Protein AF-A0A9X7JK19-F1 (afdb_monomer_lite)

pLDDT: mean 88.12, std 14.54, range [39.81, 98.69]

Sequence (98 aa):
MNDTQHERWVWEYDPDRENVVGGLPGAVVAQVEKIADDLVSLCNMGIDVTELGEGGPRGRPGGVRRMQLSPDGWVQVLPAPRLRMLAVVQVTPPFQHL

Organism: NCBI:txid35764

Secondary structure (DSSP, 8-state):
------SS-EEEESS-HHHHHTTS-HHHHHHHHHHHHHHHHHHHTT--GGGSSB-S-TTSS-S-EEEEETTTEEEEEEEEGGGTEEEEEEEE--GGG-

Structure (mmCIF, N/CA/C/O backbone):
data_AF-A0A9X7JK19-F1
#
_entry.id   AF-A0A9X7JK19-F1
#
loop_
_atom_site.group_PDB
_atom_site.id
_atom_site.type_symbol
_atom_site.label_atom_id
_atom_site.label_alt_id
_atom_site.label_comp_id
_atom_site.label_asym_id
_atom_site.label_entity_id
_atom_site.label_seq_id
_atom_site.pdbx_PDB_ins_code
_atom_site.Cartn_x
_atom_site.Cartn_y
_atom_site.Cartn_z
_atom_site.occupancy
_atom_site.B_iso_or_equiv
_atom_site.auth_seq_id
_atom_site.auth_comp_id
_atom_site.auth_asym_id
_atom_site.auth_atom_id
_atom_site.pdbx_PDB_model_num
ATOM 1 N N . MET A 1 1 ? -7.521 -24.526 -24.008 1.00 39.94 1 MET A N 1
ATOM 2 C CA . MET A 1 1 ? -7.998 -23.132 -23.927 1.00 39.94 1 MET A CA 1
ATOM 3 C C . MET A 1 1 ? -7.322 -22.564 -22.688 1.00 39.94 1 MET A C 1
ATOM 5 O O . MET A 1 1 ? -7.844 -22.761 -21.607 1.00 39.94 1 MET A O 1
ATOM 9 N N . ASN A 1 2 ? -6.084 -22.067 -22.819 1.00 39.81 2 ASN A N 1
ATOM 10 C CA . ASN A 1 2 ? -5.217 -21.765 -21.670 1.00 39.81 2 ASN A CA 1
ATOM 11 C C . ASN A 1 2 ? -4.938 -20.264 -21.557 1.00 39.81 2 ASN A C 1
ATOM 13 O O . ASN A 1 2 ? -4.356 -19.675 -22.462 1.00 39.81 2 ASN A O 1
ATOM 17 N N . ASP A 1 3 ? -5.378 -19.728 -20.420 1.00 46.69 3 ASP A N 1
ATOM 18 C CA . ASP A 1 3 ? -4.733 -18.729 -19.567 1.00 46.69 3 ASP A CA 1
ATOM 19 C C . ASP A 1 3 ? -3.947 -17.589 -20.226 1.00 46.69 3 ASP A C 1
ATOM 21 O O . ASP A 1 3 ? -2.745 -17.668 -20.463 1.00 46.69 3 ASP A O 1
ATOM 25 N N . THR A 1 4 ? -4.626 -16.456 -20.402 1.00 49.03 4 THR A N 1
ATOM 26 C CA . THR A 1 4 ? -4.002 -15.135 -20.598 1.00 49.03 4 THR A CA 1
ATOM 27 C C . THR A 1 4 ? -4.466 -14.147 -19.521 1.00 49.03 4 THR A C 1
ATOM 29 O O . THR A 1 4 ? -4.641 -12.966 -19.790 1.00 49.03 4 THR A O 1
ATOM 32 N N . GLN A 1 5 ? -4.721 -14.612 -18.290 1.00 51.50 5 GLN A N 1
ATOM 33 C CA . GLN A 1 5 ? -5.149 -13.720 -17.197 1.00 51.50 5 GLN A CA 1
ATOM 34 C C . GLN A 1 5 ? -3.996 -13.163 -16.338 1.00 51.50 5 GLN A C 1
ATOM 36 O O . GLN A 1 5 ? -4.237 -12.307 -15.498 1.00 51.50 5 GLN A O 1
ATOM 41 N N . HIS A 1 6 ? -2.742 -13.570 -16.574 1.00 53.03 6 HIS A N 1
ATOM 42 C CA . HIS A 1 6 ? -1.583 -13.191 -15.741 1.00 53.03 6 HIS A CA 1
ATOM 43 C C . HIS A 1 6 ? -0.631 -12.164 -16.388 1.00 53.03 6 HIS A C 1
ATOM 45 O O . HIS A 1 6 ? 0.541 -12.073 -16.023 1.00 53.03 6 HIS A O 1
ATOM 51 N N . GLU A 1 7 ? -1.083 -11.384 -17.373 1.00 72.19 7 GLU A N 1
ATOM 52 C CA . GLU A 1 7 ? -0.228 -10.337 -17.959 1.00 72.19 7 GLU A CA 1
ATOM 53 C C . GLU A 1 7 ? -0.232 -9.036 -17.147 1.00 72.19 7 GLU A C 1
ATOM 55 O O . GLU A 1 7 ? 0.763 -8.307 -17.148 1.00 72.19 7 GLU A O 1
ATOM 60 N N . ARG A 1 8 ? -1.315 -8.750 -16.420 1.00 89.69 8 ARG A N 1
ATOM 61 C CA . ARG A 1 8 ? -1.491 -7.492 -15.690 1.00 89.69 8 ARG A CA 1
ATOM 62 C C . ARG A 1 8 ? -1.060 -7.632 -14.234 1.00 89.69 8 ARG A C 1
ATOM 64 O O . ARG A 1 8 ? -1.283 -8.669 -13.620 1.00 89.69 8 ARG A O 1
ATOM 71 N N . TRP A 1 9 ? -0.464 -6.577 -13.686 1.00 95.75 9 TRP A N 1
ATOM 72 C CA . TRP A 1 9 ? -0.239 -6.494 -12.249 1.00 95.75 9 TRP A CA 1
ATOM 73 C C . TRP A 1 9 ? -1.562 -6.456 -11.490 1.00 95.75 9 TRP A C 1
ATOM 75 O O . TRP A 1 9 ? -2.504 -5.790 -11.929 1.00 95.75 9 TRP A O 1
ATOM 85 N N . VAL A 1 10 ? -1.592 -7.129 -10.344 1.00 96.94 10 VAL A N 1
ATOM 86 C CA . VAL A 1 10 ? -2.710 -7.139 -9.389 1.00 96.94 10 VAL A CA 1
ATOM 87 C C . VAL A 1 10 ? -2.222 -6.748 -7.994 1.00 96.94 10 VAL A C 1
ATOM 89 O O . VAL A 1 10 ? -1.013 -6.715 -7.741 1.00 96.94 10 VAL A O 1
ATOM 92 N N . TRP A 1 11 ? -3.149 -6.448 -7.084 1.00 98.25 11 TRP A N 1
ATOM 93 C CA . TRP A 1 11 ? -2.838 -6.305 -5.666 1.00 98.25 11 TRP A CA 1
ATOM 94 C C . TRP A 1 11 ? -3.821 -7.083 -4.800 1.00 98.25 11 TRP A C 1
ATOM 96 O O . TRP A 1 11 ? -4.968 -7.299 -5.190 1.00 98.25 11 TRP A O 1
ATOM 106 N N . GLU A 1 12 ? -3.347 -7.500 -3.630 1.00 98.25 12 GLU A N 1
ATOM 107 C CA . GLU A 1 12 ? -4.105 -8.287 -2.658 1.00 98.25 12 GLU A CA 1
ATOM 108 C C . GLU A 1 12 ? -3.767 -7.832 -1.233 1.00 98.25 12 GLU A C 1
ATOM 110 O O . GLU A 1 12 ? -2.715 -7.232 -0.997 1.00 98.25 12 GLU A O 1
ATOM 115 N N . TYR A 1 13 ? -4.640 -8.129 -0.272 1.00 98.69 13 TYR A N 1
ATOM 116 C CA . TYR A 1 13 ? -4.288 -8.064 1.147 1.00 98.69 13 TYR A CA 1
ATOM 117 C C . TYR A 1 13 ? -3.582 -9.355 1.559 1.00 98.69 13 TYR A C 1
ATOM 119 O O . TYR A 1 13 ? -4.052 -10.431 1.208 1.00 98.69 13 TYR A O 1
ATOM 127 N N . ASP A 1 14 ? -2.512 -9.249 2.344 1.00 97.31 14 ASP A N 1
ATOM 128 C CA . ASP A 1 14 ? -1.786 -10.396 2.897 1.00 97.31 14 ASP A CA 1
ATOM 129 C C . ASP A 1 14 ? -1.672 -10.244 4.427 1.00 97.31 14 ASP A C 1
ATOM 131 O O . ASP A 1 14 ? -1.110 -9.247 4.886 1.00 97.31 14 ASP A O 1
ATOM 135 N N . PRO A 1 15 ? -2.206 -11.175 5.242 1.00 97.00 15 PRO A N 1
ATOM 136 C CA . PRO A 1 15 ? -2.802 -12.454 4.840 1.00 97.00 15 PRO A CA 1
ATOM 137 C C . PRO A 1 15 ? -4.228 -12.349 4.269 1.00 97.00 15 PRO A C 1
ATOM 139 O O . PRO A 1 15 ? -4.598 -13.164 3.430 1.00 97.00 15 PRO A O 1
ATOM 142 N N . ASP A 1 16 ? -5.032 -11.376 4.709 1.00 98.25 16 ASP A N 1
ATOM 143 C CA . ASP A 1 16 ? -6.368 -11.097 4.167 1.00 98.25 16 ASP A CA 1
ATOM 144 C C . ASP A 1 16 ? -6.886 -9.714 4.608 1.00 98.25 16 ASP A C 1
ATOM 146 O O . ASP A 1 16 ? -6.291 -9.028 5.443 1.00 98.25 16 ASP A O 1
ATOM 150 N N . ARG A 1 17 ? -8.026 -9.291 4.045 1.00 98.12 17 ARG A N 1
ATOM 151 C CA . ARG A 1 17 ? -8.642 -7.985 4.329 1.00 98.12 17 ARG A CA 1
ATOM 152 C C . ARG A 1 17 ? -9.012 -7.806 5.805 1.00 98.12 17 ARG A C 1
ATOM 154 O O . ARG A 1 17 ? -8.854 -6.707 6.329 1.00 98.12 17 ARG A O 1
ATOM 161 N N . GLU A 1 18 ? -9.531 -8.842 6.457 1.00 97.88 18 GLU A N 1
ATOM 162 C CA . GLU A 1 18 ? -9.982 -8.745 7.850 1.00 97.88 18 GLU A CA 1
ATOM 163 C C . GLU A 1 18 ? -8.791 -8.530 8.787 1.00 97.88 18 GLU A C 1
ATOM 165 O O . GLU A 1 18 ? -8.838 -7.678 9.666 1.00 97.88 18 GLU A O 1
ATOM 170 N N . ASN A 1 19 ? -7.678 -9.218 8.546 1.00 97.44 19 ASN A N 1
ATOM 171 C CA . ASN A 1 19 ? -6.463 -9.072 9.341 1.00 97.44 19 ASN A CA 1
ATOM 172 C C . ASN A 1 19 ? -5.711 -7.760 9.068 1.00 97.44 19 ASN A C 1
ATOM 174 O O . ASN A 1 19 ? -5.079 -7.222 9.976 1.00 97.44 19 ASN A O 1
ATOM 178 N N . VAL A 1 20 ? -5.754 -7.236 7.837 1.00 98.06 20 VAL A N 1
ATOM 179 C CA . VAL A 1 20 ? -4.974 -6.042 7.461 1.00 98.06 20 VAL A CA 1
ATOM 180 C C . VAL A 1 20 ? -5.725 -4.735 7.722 1.00 98.06 20 VAL A C 1
ATOM 182 O O . VAL A 1 20 ? -5.110 -3.747 8.127 1.00 98.06 20 VAL A O 1
ATOM 185 N N . VAL A 1 21 ? -7.040 -4.703 7.479 1.00 97.62 21 VAL A N 1
ATOM 186 C CA . VAL A 1 21 ? -7.858 -3.482 7.600 1.00 97.62 21 VAL A CA 1
ATOM 187 C C . VAL A 1 21 ? -9.136 -3.658 8.425 1.00 97.62 21 VAL A C 1
ATOM 189 O O . VAL A 1 21 ? -9.930 -2.718 8.518 1.00 97.62 21 VAL A O 1
ATOM 192 N N . GLY A 1 22 ? -9.359 -4.828 9.030 1.00 96.81 22 GLY A N 1
ATOM 193 C CA . GLY A 1 22 ? -10.495 -5.061 9.922 1.00 96.81 22 GLY A CA 1
ATOM 194 C C . GLY A 1 22 ? -10.528 -4.050 11.068 1.00 96.81 22 GLY A C 1
ATOM 195 O O . GLY A 1 22 ? -9.508 -3.712 11.665 1.00 96.81 22 GLY A O 1
ATOM 196 N N . GLY A 1 23 ? -11.715 -3.506 11.338 1.00 94.19 23 GLY A N 1
AT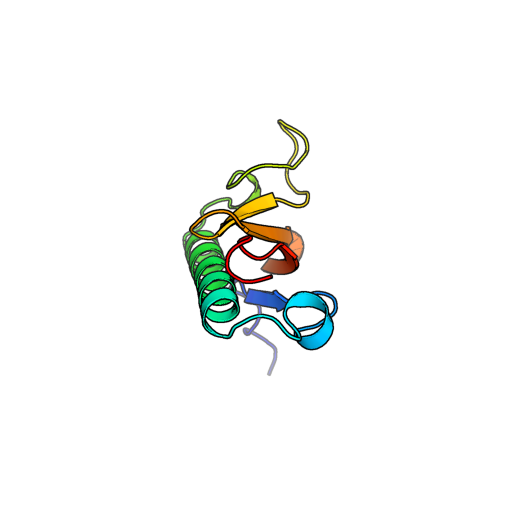OM 197 C CA . GLY A 1 23 ? -11.924 -2.489 12.373 1.00 94.19 23 GLY A CA 1
ATOM 198 C C . GLY A 1 23 ? -11.448 -1.072 12.026 1.00 94.19 23 GLY A C 1
ATOM 199 O O . GLY A 1 23 ? -11.744 -0.150 12.783 1.00 94.19 23 GLY A O 1
ATOM 200 N N . LEU A 1 2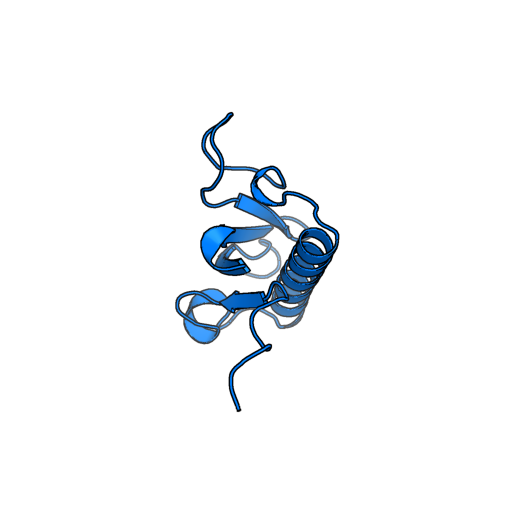4 ? -10.769 -0.854 10.892 1.00 95.12 24 LEU A N 1
ATOM 201 C CA . LEU A 1 24 ? -10.362 0.491 10.476 1.00 95.12 24 LEU A CA 1
ATOM 202 C C . LEU A 1 24 ? -11.540 1.291 9.891 1.00 95.12 24 LEU A C 1
ATOM 204 O O . LEU A 1 24 ? -12.426 0.717 9.247 1.00 95.12 24 LEU A O 1
ATOM 208 N N . PRO A 1 25 ? -11.549 2.633 10.027 1.00 94.38 25 PRO A N 1
ATOM 209 C CA . PRO A 1 25 ? -12.562 3.459 9.381 1.00 94.38 25 PRO A CA 1
ATOM 210 C C . PRO A 1 25 ? -12.537 3.304 7.860 1.00 94.38 25 PRO A C 1
ATOM 212 O O . PRO A 1 25 ? -11.472 3.331 7.243 1.00 94.38 25 PRO A O 1
ATOM 215 N N . GLY A 1 26 ? -13.714 3.248 7.230 1.00 95.25 26 GLY A N 1
ATOM 216 C CA . GLY A 1 26 ? -13.828 3.059 5.778 1.00 95.25 26 GLY A CA 1
ATOM 217 C C . GLY A 1 26 ? -13.065 4.098 4.945 1.00 95.25 26 GLY A C 1
ATOM 218 O O . GLY A 1 26 ? -12.546 3.765 3.887 1.00 95.25 26 GLY A O 1
ATOM 219 N N . ALA A 1 27 ? -12.914 5.330 5.442 1.00 94.44 27 ALA A N 1
ATOM 220 C CA . ALA A 1 27 ? -12.104 6.362 4.790 1.00 94.44 27 ALA A CA 1
ATOM 221 C C . ALA A 1 27 ? -10.597 6.039 4.777 1.00 94.44 27 ALA A C 1
ATOM 223 O O . ALA A 1 27 ? -9.907 6.386 3.820 1.00 94.44 27 ALA A O 1
ATOM 224 N N . VAL A 1 28 ? -10.081 5.366 5.811 1.00 96.12 28 VAL A N 1
ATOM 225 C CA . VAL A 1 28 ? -8.692 4.877 5.842 1.00 96.12 28 VAL A CA 1
ATOM 226 C C . VAL A 1 28 ? -8.542 3.715 4.864 1.00 96.12 28 VAL A C 1
ATOM 228 O O . VAL A 1 28 ? -7.605 3.709 4.069 1.00 96.12 28 VAL A O 1
ATOM 231 N N . VAL A 1 29 ? -9.498 2.780 4.861 1.00 97.69 29 VAL A N 1
ATOM 232 C CA . VAL A 1 29 ? -9.498 1.640 3.929 1.00 97.69 29 VAL A CA 1
ATOM 233 C C . VAL A 1 29 ? -9.516 2.114 2.474 1.00 97.69 29 VAL A C 1
ATOM 235 O O . VAL A 1 29 ? -8.683 1.681 1.686 1.00 97.69 29 VAL A O 1
ATOM 238 N N . ALA A 1 30 ? -10.368 3.083 2.135 1.00 97.81 30 ALA A N 1
ATOM 239 C CA . ALA A 1 30 ? -10.438 3.646 0.788 1.00 97.81 30 ALA A CA 1
ATOM 240 C C . ALA A 1 30 ? -9.125 4.321 0.348 1.00 97.81 30 ALA A C 1
ATOM 242 O O . ALA A 1 30 ? -8.747 4.233 -0.818 1.00 97.81 30 ALA A O 1
ATOM 243 N N . GLN A 1 31 ? -8.403 4.984 1.262 1.00 97.75 31 GLN A N 1
ATOM 244 C CA . GLN A 1 31 ? -7.080 5.539 0.949 1.00 97.75 31 GLN A CA 1
ATOM 245 C C . GLN A 1 31 ? -6.052 4.436 0.667 1.00 97.75 31 GLN A C 1
ATOM 247 O O . GLN A 1 31 ? -5.266 4.562 -0.269 1.00 97.75 31 GLN A O 1
ATOM 252 N N . VAL A 1 32 ? -6.069 3.357 1.454 1.00 98.25 32 VAL A N 1
ATOM 253 C CA . VAL A 1 32 ? -5.193 2.190 1.267 1.00 98.25 32 VAL A CA 1
ATOM 254 C C . VAL A 1 32 ? -5.438 1.534 -0.091 1.00 98.25 32 VAL A C 1
ATOM 256 O O . VAL A 1 32 ? -4.491 1.343 -0.851 1.00 98.25 32 VAL A O 1
ATOM 259 N N . GLU A 1 33 ? -6.701 1.246 -0.411 1.00 98.50 33 GLU A N 1
ATOM 260 C CA . GLU A 1 33 ? -7.112 0.641 -1.684 1.00 98.50 33 GLU A CA 1
ATOM 261 C C . GLU A 1 33 ? -6.717 1.537 -2.865 1.00 98.50 33 GLU A C 1
ATOM 263 O O . GLU A 1 33 ? -6.095 1.068 -3.816 1.00 98.50 33 GLU A O 1
ATOM 268 N N . LYS A 1 34 ? -6.946 2.854 -2.754 1.00 98.44 34 LYS A N 1
ATOM 269 C CA . LYS A 1 34 ? -6.530 3.817 -3.780 1.00 98.44 34 LYS A CA 1
ATOM 270 C C . LYS A 1 34 ? -5.017 3.800 -4.019 1.00 98.44 34 LYS A C 1
ATOM 272 O O . LYS A 1 34 ? -4.583 3.830 -5.167 1.00 98.44 34 LYS A O 1
ATOM 277 N N . ILE A 1 35 ? -4.206 3.775 -2.959 1.00 98.12 35 ILE A N 1
ATOM 278 C CA . ILE A 1 35 ? -2.743 3.707 -3.097 1.00 98.12 35 ILE A CA 1
ATOM 279 C C . ILE A 1 35 ? -2.334 2.410 -3.802 1.00 98.12 35 ILE A C 1
ATOM 281 O O . ILE A 1 35 ? -1.468 2.442 -4.674 1.00 98.12 35 ILE A O 1
ATOM 285 N N . ALA A 1 36 ? -2.948 1.278 -3.455 1.00 98.44 36 ALA A N 1
ATOM 286 C CA . ALA A 1 36 ? -2.646 -0.002 -4.086 1.00 98.44 36 ALA A CA 1
ATOM 287 C C . ALA A 1 36 ? -3.016 -0.010 -5.583 1.00 98.44 36 ALA A C 1
ATOM 289 O O . ALA A 1 36 ? -2.195 -0.414 -6.412 1.00 98.44 36 ALA A O 1
ATOM 290 N N . ASP A 1 37 ? -4.186 0.527 -5.941 1.00 98.56 37 ASP A N 1
ATOM 291 C CA . ASP A 1 37 ? -4.626 0.700 -7.331 1.00 98.56 37 ASP A CA 1
ATOM 292 C C . ASP A 1 37 ? -3.687 1.612 -8.136 1.00 98.56 37 ASP A C 1
ATOM 294 O O . ASP A 1 37 ? -3.322 1.296 -9.277 1.00 98.56 37 ASP A O 1
ATOM 298 N N . ASP A 1 38 ? -3.256 2.732 -7.546 1.00 98.06 38 ASP A N 1
ATOM 299 C CA . ASP A 1 38 ? -2.318 3.665 -8.174 1.00 98.06 38 ASP A CA 1
ATOM 300 C C . ASP A 1 38 ? -0.958 2.982 -8.427 1.00 98.06 38 ASP A C 1
ATOM 302 O O . ASP A 1 38 ? -0.401 3.086 -9.523 1.00 98.06 38 ASP A O 1
ATOM 306 N N . LEU A 1 39 ? -0.437 2.218 -7.459 1.00 97.19 39 LEU A N 1
ATOM 307 C CA . LEU A 1 39 ? 0.826 1.482 -7.607 1.00 97.19 39 LEU A CA 1
ATOM 308 C C . LEU A 1 39 ? 0.737 0.383 -8.670 1.00 97.19 39 LEU A C 1
ATOM 310 O O . LEU A 1 39 ? 1.629 0.268 -9.509 1.00 97.19 39 LEU A O 1
ATOM 314 N N . VAL A 1 40 ? -0.348 -0.395 -8.691 1.00 97.44 40 VAL A N 1
ATOM 315 C CA . VAL A 1 40 ? -0.591 -1.390 -9.746 1.00 97.44 40 VAL A CA 1
ATOM 316 C C . VAL A 1 40 ? -0.690 -0.724 -11.117 1.00 97.44 40 VAL A C 1
ATOM 318 O O . VAL A 1 40 ? -0.177 -1.252 -12.108 1.00 97.44 40 VAL A O 1
ATOM 321 N N . SER A 1 41 ? -1.317 0.449 -11.200 1.00 97.56 41 SER A N 1
ATOM 322 C CA . SER A 1 41 ? -1.393 1.221 -12.442 1.00 97.56 41 SER A CA 1
ATOM 323 C C . SER A 1 41 ? -0.006 1.644 -12.928 1.00 97.56 41 SER A C 1
ATOM 325 O O . SER A 1 41 ? 0.300 1.453 -14.105 1.00 97.56 41 SER A O 1
ATOM 327 N N . LEU A 1 42 ? 0.866 2.114 -12.031 1.00 96.25 42 LEU A N 1
ATOM 328 C CA . LEU A 1 42 ? 2.263 2.433 -12.346 1.00 96.25 42 LEU A CA 1
ATOM 329 C C . LEU A 1 42 ? 3.050 1.200 -12.813 1.00 96.25 42 LEU A C 1
ATOM 331 O O . LEU A 1 42 ? 3.726 1.263 -13.842 1.00 96.25 42 LEU A O 1
ATOM 335 N N . CYS A 1 43 ? 2.914 0.061 -12.130 1.00 94.75 43 CYS A N 1
ATOM 336 C CA . CYS A 1 43 ? 3.538 -1.193 -12.558 1.00 94.75 43 CYS A CA 1
ATOM 337 C C . CYS A 1 43 ? 3.121 -1.594 -13.978 1.00 94.75 43 CYS A C 1
ATOM 339 O O . CYS A 1 43 ? 3.950 -2.012 -14.786 1.00 94.75 43 CYS A O 1
ATOM 341 N N . ASN A 1 44 ? 1.833 -1.448 -14.299 1.00 94.88 44 ASN A N 1
ATOM 342 C CA . ASN A 1 44 ? 1.299 -1.746 -15.628 1.00 94.88 44 ASN A CA 1
ATOM 343 C C . ASN A 1 44 ? 1.819 -0.789 -16.714 1.00 94.88 44 ASN A C 1
ATOM 345 O O . ASN A 1 44 ? 1.838 -1.157 -17.885 1.00 94.88 44 ASN A O 1
ATOM 349 N N . MET A 1 45 ? 2.280 0.407 -16.338 1.00 94.88 45 MET A N 1
ATOM 350 C CA . MET A 1 45 ? 2.980 1.346 -17.224 1.00 94.88 45 MET A CA 1
ATOM 351 C C . MET A 1 45 ? 4.489 1.061 -17.335 1.00 94.88 45 MET A C 1
ATOM 353 O O . MET A 1 45 ? 5.197 1.785 -18.031 1.00 94.88 45 MET A O 1
ATOM 357 N N . GLY A 1 46 ? 4.994 0.020 -16.666 1.00 91.81 46 GLY A N 1
ATOM 358 C CA . GLY A 1 46 ? 6.411 -0.352 -16.670 1.00 91.81 46 GLY A CA 1
ATOM 359 C C . GLY A 1 46 ? 7.268 0.404 -15.654 1.00 91.81 46 GLY A C 1
ATOM 360 O O . GLY A 1 46 ? 8.493 0.334 -15.729 1.00 91.81 46 GLY A O 1
ATOM 361 N N . ILE A 1 47 ? 6.654 1.120 -14.708 1.00 92.31 47 ILE A N 1
ATOM 362 C CA . ILE A 1 47 ? 7.376 1.799 -13.629 1.00 92.31 47 ILE A CA 1
ATOM 363 C C . ILE A 1 47 ? 7.762 0.787 -12.551 1.00 92.31 47 ILE A C 1
ATOM 365 O O . ILE A 1 47 ? 6.925 0.023 -12.068 1.00 92.31 47 ILE A O 1
ATOM 369 N N . ASP A 1 48 ? 9.031 0.809 -12.146 1.00 89.50 48 ASP A N 1
ATOM 370 C CA . ASP A 1 48 ? 9.519 -0.014 -11.044 1.00 89.50 48 ASP A CA 1
ATOM 371 C C . ASP A 1 48 ? 9.106 0.585 -9.692 1.00 89.50 48 ASP A C 1
ATOM 373 O O . ASP A 1 48 ? 9.746 1.488 -9.151 1.00 89.50 48 ASP A O 1
ATOM 377 N N . VAL A 1 49 ? 8.011 0.068 -9.130 1.00 90.31 49 VAL A N 1
ATOM 378 C CA . VAL A 1 49 ? 7.507 0.504 -7.821 1.00 90.31 49 VAL A CA 1
ATOM 379 C C . VAL A 1 49 ? 8.329 -0.030 -6.647 1.00 90.31 49 VAL A C 1
ATOM 381 O O . VAL A 1 49 ? 8.093 0.386 -5.513 1.00 90.31 49 VAL A O 1
ATOM 384 N N . THR A 1 50 ? 9.299 -0.928 -6.880 1.00 88.88 50 THR A N 1
ATOM 385 C CA . THR A 1 50 ? 10.172 -1.426 -5.805 1.00 88.88 50 THR A CA 1
ATOM 386 C C . THR A 1 50 ? 11.054 -0.332 -5.227 1.00 88.88 50 THR A C 1
ATOM 388 O O . THR A 1 50 ? 11.548 -0.519 -4.122 1.00 88.88 50 THR A O 1
ATOM 391 N N . GLU A 1 51 ? 11.190 0.800 -5.924 1.00 84.81 51 GLU A N 1
ATOM 392 C CA . GLU A 1 51 ? 11.940 1.990 -5.518 1.00 84.81 51 GLU A CA 1
ATOM 393 C C . GLU A 1 51 ? 11.054 3.104 -4.924 1.00 84.81 51 GLU A C 1
ATOM 395 O O . GLU A 1 51 ? 11.578 4.106 -4.434 1.00 84.81 51 GLU A O 1
ATOM 400 N N . LEU A 1 52 ? 9.724 2.941 -4.903 1.00 88.75 52 LEU A N 1
ATOM 401 C CA . LEU A 1 52 ? 8.787 3.949 -4.391 1.00 88.75 52 LEU A CA 1
ATOM 402 C C . LEU A 1 52 ? 8.493 3.783 -2.893 1.00 88.75 52 LEU A C 1
ATOM 404 O O . LEU A 1 52 ? 8.462 2.675 -2.358 1.00 88.75 52 LEU A O 1
ATOM 408 N N . GLY A 1 53 ? 8.241 4.899 -2.208 1.00 88.12 53 GLY A N 1
ATOM 409 C CA . GLY A 1 53 ? 7.985 4.926 -0.765 1.00 88.12 53 GLY A CA 1
ATOM 410 C C . GLY A 1 53 ? 9.247 4.769 0.083 1.00 88.12 53 GLY A C 1
ATOM 411 O O . GLY A 1 53 ? 10.367 4.772 -0.427 1.00 88.12 53 GLY A O 1
ATOM 412 N N . GLU A 1 54 ? 9.069 4.629 1.391 1.00 87.56 54 GLU A N 1
ATOM 413 C CA . GLU A 1 54 ? 10.160 4.456 2.355 1.00 87.56 54 GLU A CA 1
ATOM 414 C C . GLU A 1 54 ? 10.354 2.988 2.744 1.00 87.56 54 GLU A C 1
ATOM 416 O O . GLU A 1 54 ? 9.471 2.161 2.559 1.00 87.56 54 GLU A O 1
ATOM 421 N N . GLY A 1 55 ? 11.490 2.644 3.347 1.00 73.56 55 GLY A N 1
ATOM 422 C CA . GLY A 1 55 ? 11.774 1.256 3.722 1.00 73.56 55 GLY A CA 1
ATOM 423 C C . GLY A 1 55 ? 12.233 0.392 2.541 1.00 73.56 55 GLY A C 1
ATOM 424 O O . GLY A 1 55 ? 12.182 0.801 1.386 1.00 73.56 55 GLY A O 1
ATOM 425 N N . GLY A 1 56 ? 12.773 -0.785 2.858 1.00 67.56 56 GLY A N 1
ATOM 426 C CA . GLY A 1 56 ? 13.531 -1.627 1.927 1.00 67.56 56 GLY A CA 1
ATOM 427 C C . GLY A 1 56 ? 15.054 -1.418 2.047 1.00 67.56 56 GLY A C 1
ATOM 428 O O . GLY A 1 56 ? 15.510 -0.337 2.437 1.00 67.56 56 GLY A O 1
ATOM 429 N N . PRO A 1 57 ? 15.886 -2.441 1.774 1.00 63.94 57 PRO A N 1
ATOM 430 C CA . PRO A 1 57 ? 17.336 -2.282 1.784 1.00 63.94 57 PRO A CA 1
ATOM 431 C C . PRO A 1 57 ? 17.760 -1.334 0.657 1.00 63.94 57 PRO A C 1
ATOM 433 O O . PRO A 1 57 ? 17.515 -1.610 -0.516 1.00 63.94 57 PRO A O 1
ATOM 436 N N . ARG A 1 58 ? 18.430 -0.225 0.994 1.00 61.06 58 ARG A N 1
ATOM 437 C CA . ARG A 1 58 ? 18.929 0.723 -0.016 1.00 61.06 58 ARG A CA 1
ATOM 438 C C . ARG A 1 58 ? 19.821 -0.002 -1.031 1.00 61.06 58 ARG A C 1
ATOM 440 O O . ARG A 1 58 ? 20.774 -0.675 -0.641 1.00 61.06 58 ARG A O 1
ATOM 447 N N . GLY A 1 59 ? 19.518 0.161 -2.320 1.00 62.94 59 GLY A N 1
ATOM 448 C CA . GLY A 1 59 ? 20.296 -0.415 -3.419 1.00 62.94 59 GLY A CA 1
ATOM 449 C C . GLY A 1 59 ? 20.077 -1.913 -3.663 1.00 62.94 59 GLY A C 1
ATOM 450 O O . GLY A 1 59 ? 20.906 -2.529 -4.335 1.00 62.94 59 GLY A O 1
ATOM 451 N N . ARG A 1 60 ? 19.008 -2.524 -3.126 1.00 65.56 60 ARG A N 1
ATOM 452 C CA . ARG A 1 60 ? 18.591 -3.887 -3.495 1.00 65.56 60 ARG A CA 1
ATOM 453 C C . ARG A 1 60 ? 17.114 -3.915 -3.902 1.00 65.56 60 ARG A C 1
ATOM 455 O O . ARG A 1 60 ? 16.292 -3.452 -3.118 1.00 65.56 60 ARG A O 1
ATOM 462 N N . PRO A 1 61 ? 16.769 -4.532 -5.047 1.00 63.38 61 PRO A N 1
ATOM 463 C CA . PRO A 1 61 ? 15.378 -4.712 -5.442 1.00 63.38 61 PRO A CA 1
ATOM 464 C C . PRO A 1 61 ? 14.588 -5.521 -4.407 1.00 63.38 61 PRO A C 1
ATOM 466 O O . PRO A 1 61 ? 15.038 -6.581 -3.956 1.00 63.38 61 PRO A O 1
ATOM 469 N N . GLY A 1 62 ? 13.381 -5.047 -4.099 1.00 69.81 62 GLY A N 1
ATOM 470 C CA . GLY A 1 62 ? 12.404 -5.732 -3.254 1.00 69.81 62 GLY A CA 1
ATOM 471 C C . GLY A 1 62 ? 12.398 -5.308 -1.783 1.00 69.81 62 GLY A C 1
ATOM 472 O O . GLY A 1 62 ? 13.068 -4.371 -1.358 1.00 69.81 62 GLY A O 1
ATOM 473 N N . GLY A 1 63 ? 11.603 -6.031 -0.994 1.00 85.94 63 GLY A N 1
ATOM 474 C CA . GLY A 1 63 ? 11.333 -5.706 0.404 1.00 85.94 63 GLY A CA 1
ATOM 475 C C . GLY A 1 63 ? 10.080 -4.851 0.586 1.00 85.94 63 GLY A C 1
ATOM 476 O O . GLY A 1 63 ? 9.514 -4.317 -0.366 1.00 85.94 63 GLY A O 1
ATOM 477 N N . VAL A 1 64 ? 9.630 -4.767 1.837 1.00 91.94 64 VAL A N 1
ATOM 478 C CA . VAL A 1 64 ? 8.430 -4.013 2.206 1.00 91.94 64 VAL A CA 1
ATOM 479 C C . VAL A 1 64 ? 8.708 -2.515 2.102 1.00 91.94 64 VAL A C 1
ATOM 481 O O . VAL A 1 64 ? 9.691 -2.016 2.656 1.00 91.94 64 VAL A O 1
ATOM 484 N N . ARG A 1 65 ? 7.809 -1.812 1.419 1.00 92.75 65 ARG A N 1
ATOM 485 C CA . ARG A 1 65 ? 7.789 -0.363 1.244 1.00 92.75 65 ARG A CA 1
ATOM 486 C C . ARG A 1 65 ? 6.671 0.239 2.085 1.00 92.75 65 ARG A C 1
ATOM 488 O O . ARG A 1 65 ? 5.620 -0.367 2.260 1.00 92.75 65 ARG A O 1
ATOM 495 N N . ARG A 1 66 ? 6.888 1.438 2.602 1.00 93.94 66 ARG A N 1
ATOM 496 C CA . ARG A 1 66 ? 5.941 2.228 3.379 1.00 93.94 66 ARG A CA 1
ATOM 497 C C . ARG A 1 66 ? 5.476 3.402 2.528 1.00 93.94 66 ARG A C 1
ATOM 499 O O . ARG A 1 66 ? 6.298 4.202 2.082 1.00 93.94 66 ARG A O 1
ATOM 506 N N . MET A 1 67 ? 4.168 3.506 2.337 1.00 95.38 67 MET A N 1
ATOM 507 C CA . MET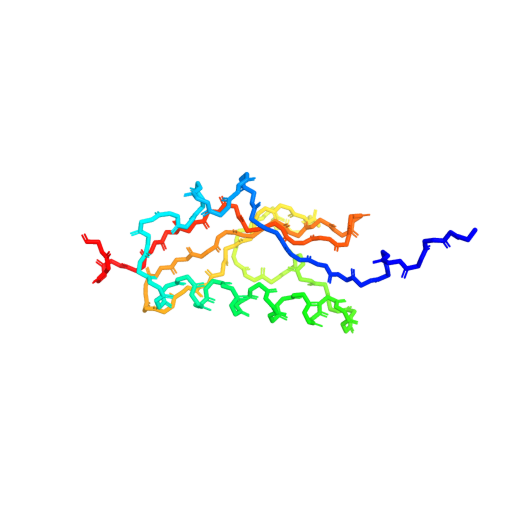 A 1 67 ? 3.515 4.631 1.673 1.00 95.38 67 MET A CA 1
ATOM 508 C C . MET A 1 67 ? 2.758 5.459 2.708 1.00 95.38 67 MET A C 1
ATOM 510 O O . MET A 1 67 ? 2.180 4.914 3.650 1.00 95.38 67 MET A O 1
ATOM 514 N N . GLN A 1 68 ? 2.766 6.776 2.529 1.00 94.81 68 GLN A N 1
ATOM 515 C CA . GLN A 1 68 ? 2.101 7.702 3.439 1.00 94.81 68 GLN A CA 1
ATOM 516 C C . GLN A 1 68 ? 0.575 7.604 3.303 1.00 94.81 68 GLN A C 1
ATOM 518 O O . GLN A 1 68 ? 0.049 7.638 2.192 1.00 94.81 68 GLN A O 1
ATOM 523 N N . LEU A 1 69 ? -0.128 7.560 4.437 1.00 95.06 69 LEU A N 1
ATOM 524 C CA . LEU A 1 69 ? -1.561 7.845 4.530 1.00 95.06 69 LEU A CA 1
ATOM 525 C C . LEU A 1 69 ? -1.747 9.230 5.153 1.00 95.06 69 LEU A C 1
ATOM 527 O O . LEU A 1 69 ? -1.035 9.605 6.087 1.00 95.06 69 LEU A O 1
ATOM 531 N N . SER A 1 70 ? -2.709 9.997 4.650 1.00 88.62 70 SER A N 1
ATOM 532 C CA . SER A 1 70 ? -3.024 11.311 5.209 1.00 88.62 70 SER A CA 1
ATOM 533 C C . SER A 1 70 ? -3.984 11.168 6.401 1.00 88.62 70 SER A C 1
ATOM 535 O O . SER A 1 7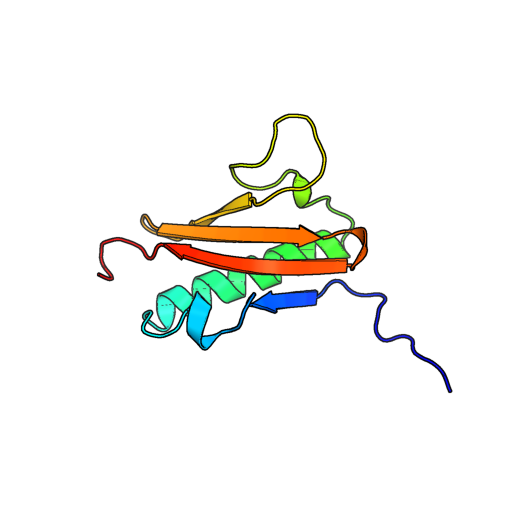0 ? -4.922 10.369 6.310 1.00 88.62 70 SER A O 1
ATOM 537 N N . PRO A 1 71 ? -3.823 11.945 7.490 1.00 91.56 71 PRO A N 1
ATOM 538 C CA . PRO A 1 71 ? -2.770 12.944 7.724 1.00 91.56 71 PRO A CA 1
ATOM 539 C C . PRO A 1 71 ? -1.430 12.388 8.240 1.00 91.56 71 PRO A C 1
ATOM 541 O O . PRO A 1 71 ? -0.393 12.963 7.923 1.00 91.56 71 PRO A O 1
ATOM 544 N N . ASP A 1 72 ? -1.423 11.307 9.022 1.00 88.50 72 ASP A N 1
ATOM 545 C CA . ASP A 1 72 ? -0.227 10.852 9.753 1.00 88.50 72 ASP A CA 1
ATOM 546 C C . ASP A 1 72 ? -0.143 9.322 9.949 1.00 88.50 72 ASP A C 1
ATOM 548 O O . ASP A 1 72 ? 0.478 8.840 10.893 1.00 88.50 72 ASP A O 1
ATOM 552 N N . GLY A 1 73 ? -0.731 8.548 9.031 1.00 94.00 73 GLY A N 1
ATOM 553 C CA . GLY A 1 73 ? -0.647 7.082 9.017 1.00 94.00 73 GLY A CA 1
ATOM 554 C C . GLY A 1 73 ? 0.283 6.543 7.929 1.00 94.00 73 GLY A C 1
ATOM 555 O O . GLY A 1 73 ? 0.836 7.291 7.122 1.00 94.00 73 GLY A O 1
ATOM 556 N N . TRP A 1 74 ? 0.414 5.223 7.840 1.00 95.69 74 TRP A N 1
ATOM 557 C CA . TRP A 1 74 ? 1.100 4.584 6.719 1.00 95.69 74 TRP A CA 1
ATOM 558 C C . TRP A 1 74 ? 0.522 3.221 6.361 1.00 95.69 74 TRP A C 1
ATOM 560 O O . TRP A 1 74 ? -0.016 2.502 7.201 1.00 95.69 74 TRP A O 1
ATOM 570 N N . VAL A 1 75 ? 0.703 2.842 5.099 1.00 97.19 75 VAL A N 1
ATOM 571 C CA . VAL A 1 75 ? 0.458 1.487 4.601 1.00 97.19 75 VAL A CA 1
ATOM 572 C C . VAL A 1 75 ? 1.776 0.842 4.199 1.00 97.19 75 VAL A C 1
ATOM 574 O O . VAL A 1 75 ? 2.635 1.474 3.584 1.00 97.19 75 VAL A O 1
ATOM 577 N N . GLN A 1 76 ? 1.951 -0.421 4.567 1.00 96.56 76 GLN A N 1
ATOM 578 C CA . GLN A 1 76 ? 3.070 -1.243 4.141 1.00 96.56 76 GLN A CA 1
ATOM 579 C C . GLN A 1 76 ? 2.650 -2.115 2.960 1.00 96.56 76 GLN A C 1
ATOM 581 O O . GLN A 1 76 ? 1.645 -2.821 3.028 1.00 96.56 76 GLN A O 1
ATOM 586 N N . VAL A 1 77 ? 3.442 -2.074 1.892 1.00 96.44 77 VAL A N 1
ATOM 587 C CA . VAL A 1 77 ? 3.230 -2.840 0.665 1.00 96.44 77 VAL A CA 1
ATOM 588 C C . VAL A 1 77 ? 4.475 -3.644 0.308 1.00 96.44 77 VAL A C 1
ATOM 590 O O . VAL A 1 77 ? 5.596 -3.177 0.491 1.00 96.44 77 VAL A O 1
ATOM 593 N N . LEU A 1 78 ? 4.301 -4.847 -0.223 1.00 94.75 78 LEU A N 1
ATOM 594 C CA . LEU A 1 78 ? 5.372 -5.697 -0.729 1.00 94.75 78 LEU A CA 1
ATOM 595 C C .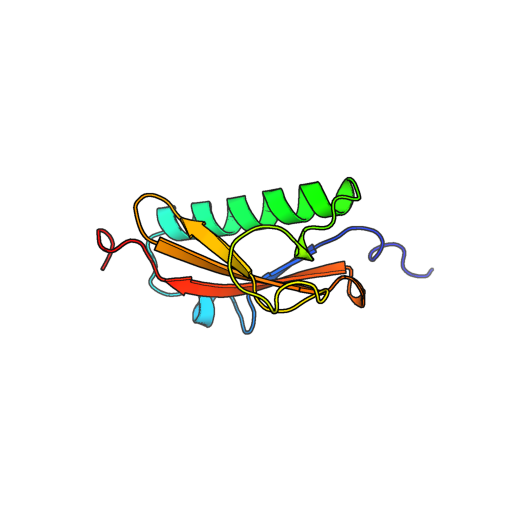 LEU A 1 78 ? 5.181 -5.897 -2.236 1.00 94.75 78 LEU A C 1
ATOM 597 O O . LEU A 1 78 ? 4.357 -6.714 -2.651 1.00 94.75 78 LEU A O 1
ATOM 601 N N . PRO A 1 79 ? 5.946 -5.185 -3.077 1.00 93.50 79 PRO A N 1
ATOM 602 C CA . PRO A 1 79 ? 5.983 -5.483 -4.497 1.00 93.50 79 PRO A CA 1
ATOM 603 C C . PRO A 1 79 ? 6.698 -6.819 -4.732 1.00 93.50 79 PRO A C 1
ATOM 605 O O . PRO A 1 79 ? 7.838 -7.016 -4.301 1.00 93.50 79 PRO A O 1
ATOM 608 N N . ALA A 1 80 ? 6.058 -7.721 -5.471 1.00 92.12 80 ALA A N 1
ATOM 609 C CA . ALA A 1 80 ? 6.598 -9.011 -5.882 1.00 92.12 80 ALA A CA 1
ATOM 610 C C . ALA A 1 80 ? 6.655 -9.095 -7.422 1.00 92.12 80 ALA A C 1
ATOM 612 O O . ALA A 1 80 ? 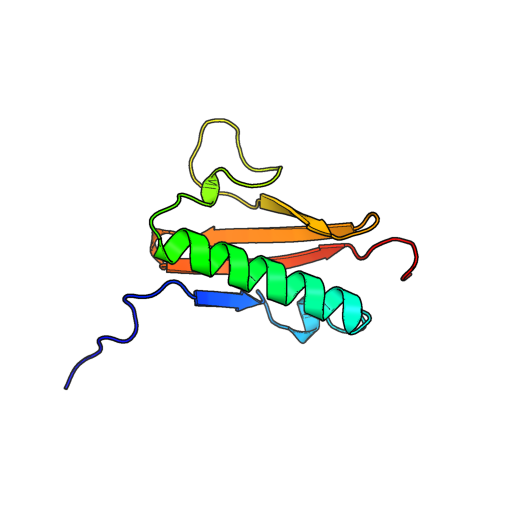5.804 -9.738 -8.040 1.00 92.12 80 ALA A O 1
ATOM 613 N N . PRO A 1 81 ? 7.674 -8.496 -8.081 1.00 89.94 81 PRO A N 1
ATOM 614 C CA . PRO A 1 81 ? 7.728 -8.399 -9.545 1.00 89.94 81 PRO A CA 1
ATOM 615 C C . PRO A 1 81 ? 7.654 -9.732 -10.285 1.00 89.94 81 PRO A C 1
ATOM 617 O O . PRO A 1 81 ? 7.052 -9.818 -11.351 1.00 89.94 81 PRO A O 1
ATOM 620 N N . ARG A 1 82 ? 8.222 -10.796 -9.702 1.00 88.69 82 ARG A N 1
ATOM 621 C CA . ARG A 1 82 ? 8.167 -12.148 -10.281 1.00 88.69 82 ARG A CA 1
ATOM 622 C C . ARG A 1 82 ? 6.750 -12.720 -10.333 1.00 88.69 82 ARG A C 1
ATOM 624 O O . ARG A 1 82 ? 6.483 -13.547 -11.193 1.00 88.69 82 ARG A O 1
ATOM 631 N N . LEU A 1 83 ? 5.878 -12.282 -9.427 1.00 92.44 83 LEU A N 1
ATOM 632 C CA . LEU A 1 83 ? 4.475 -12.685 -9.353 1.00 92.44 83 LEU A CA 1
ATOM 633 C C . LEU A 1 83 ? 3.543 -11.668 -10.025 1.00 92.44 83 LEU A C 1
ATOM 635 O O . LEU A 1 83 ? 2.353 -11.928 -10.121 1.00 92.44 83 LEU A O 1
ATOM 639 N N . ARG A 1 84 ? 4.070 -10.514 -10.472 1.00 93.62 84 ARG A N 1
ATOM 640 C CA . ARG A 1 84 ? 3.276 -9.357 -10.926 1.00 93.62 84 ARG A CA 1
ATOM 641 C C . ARG A 1 84 ? 2.183 -8.987 -9.915 1.00 93.62 84 ARG A C 1
ATOM 643 O O . ARG A 1 84 ? 1.043 -8.718 -10.275 1.00 93.62 84 ARG A O 1
ATOM 650 N N . MET A 1 85 ? 2.549 -8.979 -8.639 1.00 95.25 85 MET A N 1
ATOM 651 C CA . MET A 1 85 ? 1.625 -8.760 -7.531 1.00 95.25 85 MET A CA 1
ATOM 652 C C . MET A 1 85 ? 2.184 -7.720 -6.567 1.00 95.25 85 MET A C 1
ATOM 654 O O . MET A 1 85 ? 3.394 -7.667 -6.330 1.00 95.25 85 MET A O 1
ATOM 658 N N . LEU A 1 86 ? 1.303 -6.916 -5.986 1.00 96.25 86 LEU A N 1
ATOM 659 C CA . LEU A 1 86 ? 1.592 -6.063 -4.841 1.00 96.25 86 LEU A CA 1
ATOM 660 C C . LEU A 1 86 ? 0.759 -6.531 -3.644 1.00 96.25 86 LEU A C 1
ATOM 662 O O . LEU A 1 86 ? -0.462 -6.517 -3.702 1.00 96.25 86 LEU A O 1
ATOM 666 N N . ALA A 1 87 ? 1.406 -6.940 -2.557 1.00 97.50 87 ALA A N 1
ATOM 667 C CA . ALA A 1 87 ? 0.692 -7.298 -1.333 1.00 97.50 87 ALA A CA 1
ATOM 668 C C . ALA A 1 87 ? 0.591 -6.086 -0.403 1.00 97.50 87 ALA A C 1
ATOM 670 O O . ALA A 1 87 ? 1.601 -5.441 -0.125 1.00 97.50 87 ALA A O 1
ATOM 671 N N . VAL A 1 88 ? -0.600 -5.780 0.098 1.00 98.31 88 VAL A N 1
ATOM 672 C CA . VAL A 1 88 ? -0.825 -4.838 1.200 1.00 98.31 88 VAL A CA 1
ATOM 673 C C . VAL A 1 88 ? -0.758 -5.634 2.500 1.00 98.31 88 VAL A C 1
ATOM 675 O O . VAL A 1 88 ? -1.626 -6.464 2.751 1.00 98.31 88 VAL A O 1
ATOM 678 N N . VAL A 1 89 ? 0.278 -5.399 3.308 1.00 97.38 89 VAL A N 1
ATOM 679 C CA . VAL A 1 89 ? 0.629 -6.297 4.429 1.00 97.38 89 VAL A CA 1
ATOM 680 C C . VAL A 1 89 ? 0.242 -5.759 5.805 1.00 97.38 89 VAL A C 1
ATOM 682 O O . VAL A 1 89 ? 0.004 -6.519 6.734 1.00 97.38 89 VAL A O 1
ATOM 685 N N . GLN A 1 90 ? 0.219 -4.437 5.975 1.00 96.69 90 GLN A N 1
ATOM 686 C CA . GLN A 1 90 ? -0.099 -3.818 7.261 1.00 96.69 90 GLN A CA 1
ATOM 687 C C . GLN A 1 90 ? -0.530 -2.370 7.060 1.00 96.69 90 GLN A C 1
ATOM 689 O O . GLN A 1 90 ? 0.026 -1.658 6.220 1.00 96.69 90 GLN A O 1
ATOM 694 N N . VAL A 1 91 ? -1.466 -1.912 7.885 1.00 97.12 91 VAL A N 1
ATOM 695 C CA . VAL A 1 91 ? -1.847 -0.504 7.977 1.00 97.12 91 VAL A CA 1
ATOM 696 C C . VAL A 1 91 ? -1.607 -0.016 9.397 1.00 97.12 91 VAL A C 1
ATOM 698 O O . VAL A 1 91 ? -2.060 -0.622 10.363 1.00 97.12 91 VAL A O 1
ATOM 701 N N . THR A 1 92 ? -0.898 1.100 9.527 1.00 95.62 92 THR A N 1
ATOM 702 C CA . THR A 1 92 ? -0.911 1.896 10.752 1.00 95.62 92 THR A CA 1
ATOM 703 C C . THR A 1 92 ? -1.795 3.108 10.484 1.00 95.62 92 THR A C 1
ATOM 705 O O . THR A 1 92 ? -1.413 3.967 9.682 1.00 95.62 92 THR A O 1
ATOM 708 N N . PRO A 1 93 ? -3.006 3.157 11.066 1.00 90.25 93 PRO A N 1
ATOM 709 C CA . PRO A 1 93 ? -3.951 4.217 10.764 1.00 90.25 93 PRO A CA 1
ATOM 710 C C . PRO A 1 93 ? -3.442 5.566 11.295 1.00 90.25 93 PRO A C 1
ATOM 712 O O . PRO A 1 93 ? -2.664 5.593 12.252 1.00 90.25 93 PRO A O 1
ATOM 715 N N . PRO A 1 94 ? -3.893 6.683 10.704 1.00 88.81 94 PRO A N 1
ATOM 716 C CA . PRO A 1 94 ? -3.683 8.008 11.278 1.00 88.81 94 PRO A CA 1
ATOM 717 C C . PRO A 1 94 ? -4.168 8.079 12.735 1.00 88.81 94 PRO A C 1
ATOM 719 O O . PRO A 1 94 ? -5.202 7.497 13.068 1.00 88.81 94 PRO A O 1
ATOM 722 N N . PHE A 1 95 ? -3.473 8.822 13.600 1.00 76.00 95 PHE A N 1
ATOM 723 C CA . PHE A 1 95 ? -3.770 8.857 15.043 1.00 76.00 95 PHE A CA 1
ATOM 724 C C . PHE A 1 95 ? -5.161 9.413 15.362 1.00 76.00 95 PHE A C 1
ATOM 726 O O . PHE A 1 95 ? -5.756 9.049 16.368 1.00 76.00 95 PHE A O 1
ATOM 733 N N . GLN A 1 96 ? -5.704 10.264 14.490 1.00 75.94 96 GLN A N 1
ATOM 734 C CA . GLN A 1 96 ? -7.055 10.832 14.618 1.00 75.94 96 GLN A CA 1
ATOM 735 C C . GLN A 1 96 ? -8.178 9.787 14.492 1.00 75.94 96 GLN A C 1
ATOM 737 O O . GLN A 1 96 ? -9.354 10.112 14.655 1.00 75.94 96 GLN A O 1
ATOM 742 N N . HIS A 1 97 ? -7.821 8.554 14.140 1.00 62.94 97 HIS A N 1
ATOM 743 C CA . HIS A 1 97 ? -8.728 7.442 13.895 1.00 62.94 97 HIS A CA 1
ATOM 744 C C . HIS A 1 97 ? -8.546 6.276 14.882 1.00 62.94 97 HIS A C 1
ATOM 746 O O . HIS A 1 97 ? -9.150 5.224 14.668 1.00 62.94 97 HIS A O 1
ATOM 752 N N . LEU A 1 98 ? -7.730 6.463 15.927 1.00 62.47 98 LEU A N 1
ATOM 753 C CA . LEU A 1 98 ? -7.559 5.561 17.073 1.00 62.47 98 LEU A CA 1
ATOM 754 C C . LEU A 1 98 ? -8.346 6.084 18.282 1.00 62.47 98 LEU A C 1
ATOM 756 O O . LEU A 1 98 ? -8.884 5.236 19.027 1.00 62.47 98 LEU A O 1
#

Radius of gyration: 13.94 Å; chains: 1; bounding box: 34×36×41 Å

Foldseek 3Di:
DDDPPQPAAEEAEVVHCCVACNPFPVVQVVQLVVVQVVLSVCVRVVHQCQPDADDDDPPDGWDWHWDDDPPGWIWIWTDDVVRSYIYGYHIGDDPVRD